Protein AF-A0A2Z2KHR8-F1 (afdb_monomer_lite)

Secondary structure (DSSP, 8-state):
--HHHHHHHHHHHHHHHHHHHHHHHHGGGG---TTSSPPHHHHHSHHHHHHHHHHHHHHHHHHHHHHHHHHHSHHHHHHHHHHHHHHHHHTT-

Sequence (93 aa):
MIYEEAKANGQKLQKQTNACSDVLKGFNKYGKNALGMTPDHVRAMPEWKEAKKAYDESFANLRGFNTWFMKTFKKEYAADRRSKFKSNQDNVK

Organism: NCBI:txid414771

Radius of gyration: 18.48 Å; chains: 1; bounding box: 33×34×50 Å

Structure (mmCIF, N/CA/C/O backbone):
data_AF-A0A2Z2KHR8-F1
#
_entry.id   AF-A0A2Z2KHR8-F1
#
loop_
_atom_site.group_PDB
_atom_site.id
_atom_site.type_symbol
_atom_site.label_atom_id
_atom_site.label_alt_id
_atom_site.label_comp_id
_atom_site.label_asym_id
_atom_site.label_entity_id
_atom_site.label_seq_id
_atom_site.pdbx_PDB_ins_code
_atom_site.Cartn_x
_atom_site.Cartn_y
_atom_site.Cartn_z
_atom_site.occupancy
_atom_site.B_iso_or_equiv
_atom_site.auth_seq_id
_atom_site.auth_comp_id
_atom_site.auth_asym_id
_atom_site.auth_atom_id
_atom_site.pdbx_PDB_model_num
ATOM 1 N N . MET A 1 1 ? -10.012 -13.010 14.515 1.00 67.69 1 MET A N 1
ATOM 2 C CA . MET A 1 1 ? -8.917 -12.023 14.463 1.00 67.69 1 MET A CA 1
ATOM 3 C C . MET A 1 1 ? -9.299 -10.890 15.396 1.00 67.69 1 MET A C 1
ATOM 5 O O . MET A 1 1 ? -10.371 -10.327 15.202 1.00 67.69 1 MET A O 1
ATOM 9 N N . ILE A 1 2 ? -8.507 -10.624 16.433 1.00 89.69 2 ILE A N 1
ATOM 10 C CA . ILE A 1 2 ? -8.734 -9.482 17.342 1.00 89.69 2 ILE A CA 1
ATOM 11 C C . ILE A 1 2 ? -8.123 -8.194 16.760 1.00 89.69 2 ILE A C 1
ATOM 13 O O . ILE A 1 2 ? -7.352 -8.259 15.802 1.00 89.69 2 ILE A O 1
ATOM 17 N N . TYR A 1 3 ? -8.458 -7.022 17.314 1.00 84.06 3 TYR A N 1
ATOM 18 C CA . TYR A 1 3 ? -8.028 -5.719 16.775 1.00 84.06 3 TYR A CA 1
ATOM 19 C C . TYR A 1 3 ? -6.505 -5.613 16.575 1.00 84.06 3 TYR A C 1
ATOM 21 O O . TYR A 1 3 ? -6.056 -5.201 15.505 1.00 84.06 3 TYR A O 1
ATOM 29 N N . GLU A 1 4 ? -5.708 -6.044 17.558 1.00 87.88 4 GLU A N 1
ATOM 30 C CA . GLU A 1 4 ? -4.240 -5.985 17.479 1.00 87.88 4 GLU A CA 1
ATOM 31 C C . GLU A 1 4 ? -3.660 -6.941 16.425 1.00 87.88 4 GLU A C 1
ATOM 33 O O . GLU A 1 4 ? -2.782 -6.556 15.654 1.00 87.88 4 GLU A O 1
ATOM 38 N N . GLU A 1 5 ? -4.202 -8.155 16.301 1.00 87.81 5 GLU A N 1
ATOM 39 C CA . GLU A 1 5 ? -3.812 -9.099 15.242 1.00 87.81 5 GLU A CA 1
ATOM 40 C C . GLU A 1 5 ? -4.166 -8.566 13.851 1.00 87.81 5 GLU A C 1
ATOM 42 O O . GLU A 1 5 ? -3.382 -8.675 12.907 1.00 87.81 5 GLU A O 1
ATOM 47 N N . ALA A 1 6 ? -5.351 -7.966 13.711 1.00 87.94 6 ALA A N 1
ATOM 48 C CA . ALA A 1 6 ? -5.793 -7.381 12.457 1.00 87.94 6 ALA A CA 1
ATOM 49 C C . ALA A 1 6 ? -4.904 -6.185 12.079 1.00 87.94 6 ALA A C 1
ATOM 51 O O . ALA A 1 6 ? -4.445 -6.073 10.944 1.00 87.94 6 ALA A O 1
ATOM 52 N N . LYS A 1 7 ? -4.554 -5.334 13.041 1.00 89.12 7 LYS A N 1
ATOM 53 C CA . LYS A 1 7 ? -3.608 -4.232 12.844 1.00 89.12 7 LYS A C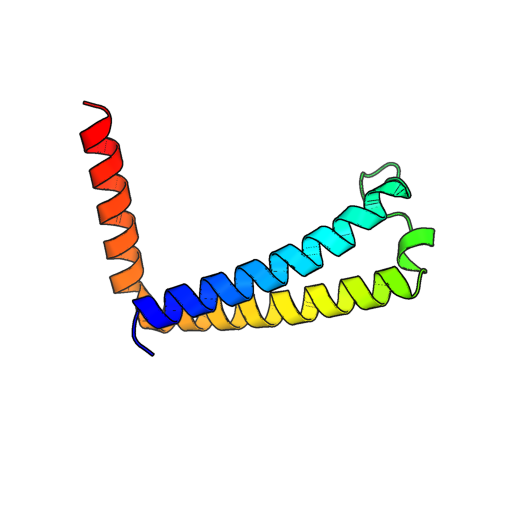A 1
ATOM 54 C C . LYS A 1 7 ? -2.217 -4.730 12.436 1.00 89.12 7 LYS A C 1
ATOM 56 O O . LYS A 1 7 ? -1.636 -4.175 11.504 1.00 89.12 7 LYS A O 1
ATOM 61 N N . ALA A 1 8 ? -1.706 -5.792 13.061 1.00 91.50 8 ALA A N 1
ATOM 62 C CA . ALA A 1 8 ? -0.436 -6.415 12.683 1.00 91.50 8 ALA A CA 1
ATOM 63 C C . ALA A 1 8 ? -0.474 -6.994 11.255 1.00 91.50 8 ALA A C 1
ATOM 65 O O . ALA A 1 8 ? 0.457 -6.790 10.473 1.00 91.50 8 ALA A O 1
ATOM 66 N N . ASN A 1 9 ? -1.578 -7.641 10.868 1.00 90.75 9 ASN A N 1
ATOM 67 C CA . ASN A 1 9 ? -1.778 -8.120 9.499 1.00 90.75 9 ASN A CA 1
ATOM 68 C C . ASN A 1 9 ? -1.856 -6.974 8.482 1.00 90.75 9 ASN A C 1
ATOM 70 O O . ASN A 1 9 ? -1.204 -7.040 7.439 1.00 90.75 9 ASN A O 1
ATOM 74 N N . GLY A 1 10 ? -2.565 -5.889 8.800 1.00 90.31 10 GLY A N 1
ATOM 75 C CA . GLY A 1 10 ? -2.588 -4.683 7.971 1.00 90.31 10 GLY A CA 1
ATOM 76 C C . GLY A 1 10 ? -1.192 -4.084 7.781 1.00 90.31 10 GLY A C 1
ATOM 77 O O . GLY A 1 10 ? -0.810 -3.744 6.663 1.00 90.31 10 GLY A O 1
ATOM 78 N N . GLN A 1 11 ? -0.380 -4.036 8.842 1.00 92.56 11 GLN A N 1
ATOM 79 C CA . GLN A 1 11 ? 1.018 -3.599 8.754 1.00 92.56 11 GLN A CA 1
ATOM 80 C C . GLN A 1 11 ? 1.868 -4.525 7.878 1.00 92.56 11 GLN A C 1
ATOM 82 O O . GLN A 1 11 ? 2.713 -4.040 7.128 1.00 92.56 11 GLN A O 1
ATOM 87 N N . LYS A 1 12 ? 1.653 -5.844 7.935 1.00 93.06 12 LYS A N 1
ATOM 88 C CA . LYS A 1 12 ? 2.343 -6.805 7.065 1.00 93.06 12 LYS A CA 1
ATOM 89 C C . LYS A 1 12 ? 2.002 -6.569 5.590 1.00 93.06 12 LYS A C 1
ATOM 91 O O . LYS A 1 12 ? 2.918 -6.451 4.779 1.00 93.06 12 LYS A O 1
ATOM 96 N N . LEU A 1 13 ? 0.717 -6.420 5.261 1.00 91.19 13 LEU A N 1
ATOM 97 C CA . LEU A 1 13 ? 0.255 -6.114 3.899 1.00 91.19 13 LEU A CA 1
ATOM 98 C C . LEU A 1 13 ? 0.791 -4.761 3.407 1.00 91.19 13 LEU A C 1
ATOM 100 O O . LEU A 1 13 ? 1.207 -4.624 2.254 1.00 91.19 13 LEU A O 1
ATOM 104 N N . GLN A 1 14 ? 0.848 -3.766 4.295 1.00 92.69 14 GLN A N 1
ATOM 105 C CA . GLN A 1 14 ? 1.439 -2.466 3.992 1.00 92.69 14 GLN A CA 1
ATOM 106 C C . GLN A 1 14 ? 2.939 -2.585 3.701 1.00 92.69 14 GLN A C 1
ATOM 108 O O . GLN A 1 14 ? 3.412 -2.010 2.724 1.00 92.69 14 GLN A O 1
ATOM 113 N N . LYS A 1 15 ? 3.693 -3.345 4.507 1.00 93.69 15 LYS A N 1
ATOM 114 C CA . LYS A 1 15 ? 5.126 -3.595 4.276 1.00 93.69 15 LYS A CA 1
ATOM 115 C C . LYS A 1 15 ? 5.369 -4.280 2.931 1.00 93.69 15 LYS A C 1
ATOM 117 O O . LYS A 1 15 ? 6.267 -3.865 2.208 1.00 93.69 15 LYS A O 1
ATOM 122 N N . GLN A 1 16 ? 4.552 -5.271 2.574 1.00 91.56 16 GLN A N 1
ATOM 123 C CA . GLN A 1 16 ? 4.629 -5.943 1.271 1.00 91.56 16 GLN A CA 1
ATOM 124 C C . GLN A 1 16 ? 4.369 -4.969 0.117 1.00 91.56 16 GLN A C 1
ATOM 126 O O . GLN A 1 16 ? 5.158 -4.888 -0.819 1.00 91.56 16 GLN A O 1
ATOM 131 N N . THR A 1 17 ? 3.319 -4.154 0.230 1.00 93.00 17 THR A N 1
ATOM 132 C CA . THR A 1 17 ? 3.000 -3.136 -0.781 1.00 93.00 17 THR A CA 1
ATOM 133 C C . THR A 1 17 ? 4.117 -2.096 -0.913 1.00 93.00 17 THR A C 1
ATOM 135 O O . THR A 1 17 ? 4.446 -1.676 -2.022 1.00 93.00 17 THR A O 1
ATOM 138 N N . ASN A 1 18 ? 4.735 -1.699 0.203 1.00 92.94 18 ASN A N 1
ATOM 139 C CA . ASN A 1 18 ? 5.871 -0.780 0.205 1.00 92.94 18 ASN A CA 1
ATOM 140 C C . ASN A 1 18 ? 7.093 -1.396 -0.486 1.00 92.94 18 ASN A C 1
ATOM 142 O O . ASN A 1 18 ? 7.687 -0.730 -1.323 1.00 92.94 18 ASN A O 1
ATOM 146 N N . ALA A 1 19 ? 7.408 -2.667 -0.222 1.00 92.56 19 ALA A N 1
ATOM 147 C CA . ALA A 1 19 ? 8.506 -3.361 -0.893 1.00 92.56 19 ALA A CA 1
ATOM 148 C C . ALA A 1 19 ? 8.307 -3.404 -2.419 1.00 92.56 19 ALA A C 1
ATOM 150 O O . ALA A 1 19 ? 9.213 -3.044 -3.168 1.00 92.56 19 ALA A O 1
ATOM 151 N N . CYS A 1 20 ? 7.104 -3.743 -2.899 1.00 89.50 20 CYS A N 1
ATOM 152 C CA . CYS A 1 20 ? 6.794 -3.696 -4.334 1.00 89.50 20 CYS A CA 1
ATOM 153 C C . CYS A 1 20 ? 6.870 -2.266 -4.903 1.00 89.50 20 CYS A C 1
ATOM 155 O O . CYS A 1 20 ? 7.327 -2.060 -6.027 1.00 89.50 20 CYS A O 1
ATOM 157 N N . SER A 1 21 ? 6.453 -1.264 -4.123 1.00 91.44 21 SER A N 1
ATOM 158 C CA . SER A 1 21 ? 6.581 0.150 -4.495 1.00 91.44 21 SER A CA 1
ATOM 159 C C . SER A 1 21 ? 8.045 0.571 -4.630 1.00 91.44 21 SER A C 1
ATOM 161 O O . SER A 1 21 ? 8.396 1.283 -5.567 1.00 91.44 21 SER A O 1
ATOM 163 N N . ASP A 1 22 ? 8.921 0.106 -3.741 1.00 92.44 22 ASP A N 1
ATOM 164 C CA . ASP A 1 22 ? 10.348 0.429 -3.773 1.00 92.44 22 ASP A CA 1
ATOM 165 C C . ASP A 1 22 ? 11.050 -0.195 -4.985 1.00 92.44 22 ASP A C 1
ATOM 167 O O . ASP A 1 22 ? 11.866 0.471 -5.625 1.00 92.44 22 ASP A O 1
ATOM 171 N N . VAL A 1 23 ? 10.649 -1.405 -5.392 1.00 90.56 23 VAL A N 1
ATOM 172 C CA . VAL A 1 23 ? 11.088 -2.003 -6.666 1.00 90.56 23 VAL A CA 1
ATOM 173 C C . VAL A 1 23 ? 10.684 -1.113 -7.845 1.00 90.56 23 VAL A C 1
ATOM 175 O O . VAL A 1 23 ? 11.527 -0.773 -8.674 1.00 90.56 23 VAL A O 1
ATOM 178 N N . LEU A 1 24 ? 9.428 -0.647 -7.891 1.00 86.94 24 LEU A N 1
ATOM 179 C CA . LEU A 1 24 ? 8.962 0.277 -8.934 1.00 86.94 24 LEU A CA 1
ATOM 180 C C . LEU A 1 24 ? 9.717 1.613 -8.923 1.00 86.94 24 LEU A C 1
ATOM 182 O O . LEU A 1 24 ? 10.024 2.155 -9.986 1.00 86.94 24 LEU A O 1
ATOM 186 N N . LYS A 1 25 ? 10.067 2.137 -7.742 1.00 88.00 25 LYS A N 1
ATOM 187 C CA . LYS A 1 25 ? 10.890 3.349 -7.621 1.00 88.00 25 LYS A CA 1
ATOM 188 C C . LYS A 1 25 ? 12.301 3.148 -8.167 1.00 88.00 25 LYS A C 1
ATOM 190 O O . LYS A 1 25 ? 12.871 4.115 -8.666 1.00 88.00 25 LYS A O 1
ATOM 195 N N . GLY A 1 26 ? 12.843 1.931 -8.129 1.00 87.25 26 GLY A N 1
ATOM 196 C CA . GLY A 1 26 ? 14.126 1.596 -8.751 1.00 87.25 26 GLY A CA 1
ATOM 197 C C . GLY A 1 26 ? 14.163 1.901 -10.253 1.00 87.25 26 GLY A C 1
ATOM 198 O O . GLY A 1 26 ? 15.199 2.307 -10.776 1.00 87.25 26 GLY A O 1
ATOM 199 N N . PHE A 1 27 ? 13.020 1.820 -10.942 1.00 86.62 27 PHE A N 1
ATOM 200 C CA . PHE A 1 27 ? 12.905 2.175 -12.360 1.00 86.62 27 PHE A CA 1
ATOM 201 C C . PHE A 1 27 ? 12.913 3.689 -12.621 1.00 86.62 27 PHE A C 1
ATOM 203 O O . PHE A 1 27 ? 13.051 4.102 -13.769 1.00 86.62 27 PHE A O 1
ATOM 210 N N . ASN A 1 28 ? 12.861 4.541 -11.588 1.00 83.88 28 ASN A N 1
ATOM 211 C CA . ASN A 1 28 ? 13.058 5.986 -11.767 1.00 83.88 28 ASN A CA 1
ATOM 212 C C . ASN A 1 28 ? 14.462 6.326 -12.298 1.00 83.88 28 ASN A C 1
ATOM 214 O O . ASN A 1 28 ? 14.656 7.422 -12.820 1.00 83.88 28 ASN A O 1
ATOM 218 N N . LYS A 1 29 ? 15.428 5.397 -12.210 1.00 86.12 29 LYS A N 1
ATOM 219 C CA . LYS A 1 29 ? 16.766 5.542 -12.808 1.00 86.12 29 LYS A CA 1
ATOM 220 C C . LYS A 1 29 ? 16.738 5.722 -14.331 1.00 86.12 29 LYS A C 1
ATOM 222 O O . LYS A 1 29 ? 17.653 6.315 -14.884 1.00 86.12 29 LYS A O 1
ATOM 227 N N . TYR A 1 30 ? 15.683 5.250 -14.997 1.00 82.81 30 TYR A N 1
ATOM 228 C CA . TYR A 1 30 ? 15.473 5.421 -16.440 1.00 82.81 30 TYR A CA 1
ATOM 229 C C . TYR A 1 30 ? 14.866 6.791 -16.797 1.00 82.81 30 TYR A C 1
ATOM 231 O O . TYR A 1 30 ? 14.509 7.047 -17.945 1.00 82.81 30 TYR A O 1
ATOM 239 N N . GLY A 1 31 ? 14.747 7.682 -15.812 1.00 82.06 31 GLY A N 1
ATOM 240 C CA . GLY A 1 31 ? 14.183 9.011 -15.975 1.00 82.06 31 GLY A CA 1
ATOM 241 C C . GLY A 1 31 ? 12.658 9.031 -15.907 1.00 82.06 31 GLY A C 1
ATOM 242 O O . GLY A 1 31 ? 11.978 8.019 -15.727 1.00 82.06 31 GLY A O 1
ATOM 243 N N . LYS A 1 32 ? 12.117 10.241 -16.024 1.00 84.50 32 LYS A N 1
ATOM 244 C CA . LYS A 1 32 ? 10.683 10.521 -16.100 1.00 84.50 32 LYS A CA 1
ATOM 245 C C . LYS A 1 32 ? 10.411 11.272 -17.395 1.00 84.50 32 LYS A C 1
ATOM 247 O O . LYS A 1 32 ? 11.288 11.968 -17.899 1.00 84.50 32 LYS A O 1
ATOM 252 N N . ASN A 1 33 ? 9.214 11.123 -17.949 1.00 82.81 33 ASN A N 1
ATOM 253 C CA . ASN A 1 33 ? 8.809 11.925 -19.096 1.00 82.81 33 ASN A CA 1
ATOM 254 C C . ASN A 1 33 ? 8.647 13.405 -18.689 1.00 82.81 33 ASN A C 1
ATOM 256 O O . ASN A 1 33 ? 8.673 13.740 -17.502 1.00 82.81 33 ASN A O 1
ATOM 260 N N . ALA A 1 34 ? 8.435 14.288 -19.668 1.00 78.69 34 ALA A N 1
ATOM 261 C CA . ALA A 1 34 ? 8.249 15.727 -19.441 1.00 78.69 34 ALA A CA 1
ATOM 262 C C . ALA A 1 34 ? 7.107 16.070 -18.454 1.00 78.69 34 ALA A C 1
ATOM 264 O O . ALA A 1 34 ? 7.080 17.164 -17.902 1.00 78.69 34 ALA A O 1
ATOM 265 N N . LEU A 1 35 ? 6.189 15.129 -18.202 1.00 82.81 35 LEU A N 1
ATOM 266 C CA . LEU A 1 35 ? 5.056 15.260 -17.283 1.00 82.81 35 LEU A CA 1
ATOM 267 C C . LEU A 1 35 ? 5.301 14.589 -15.916 1.00 82.81 35 LEU A C 1
ATOM 269 O O . LEU A 1 35 ? 4.379 14.463 -15.113 1.00 82.81 35 LEU A O 1
ATOM 273 N N . GLY A 1 36 ? 6.517 14.108 -15.638 1.00 80.62 36 GLY A N 1
ATOM 274 C CA . GLY A 1 36 ? 6.857 13.446 -14.375 1.00 80.62 36 GLY A CA 1
ATOM 275 C C . GLY A 1 36 ? 6.330 12.010 -14.232 1.00 80.62 36 GLY A C 1
ATOM 276 O O . GLY A 1 36 ? 6.367 11.454 -13.131 1.00 80.62 36 GLY A O 1
ATOM 277 N N . MET A 1 37 ? 5.860 11.391 -15.316 1.00 84.56 37 MET A N 1
ATOM 278 C CA . MET A 1 37 ? 5.405 9.998 -15.360 1.00 84.56 37 MET A CA 1
ATOM 279 C C . MET A 1 37 ? 6.507 9.051 -15.845 1.00 84.56 37 MET A C 1
ATOM 281 O O . MET A 1 37 ? 7.495 9.464 -16.450 1.00 84.56 37 MET A O 1
ATOM 285 N N . THR A 1 38 ? 6.324 7.753 -15.603 1.00 84.75 38 THR A N 1
ATOM 286 C CA . THR A 1 38 ? 7.203 6.708 -16.138 1.00 84.75 38 THR A CA 1
ATOM 287 C C . THR A 1 38 ? 7.207 6.742 -17.676 1.00 84.75 38 THR A C 1
ATOM 289 O O . THR A 1 38 ? 6.122 6.697 -18.261 1.00 84.75 38 THR A O 1
ATOM 292 N N . PRO A 1 39 ? 8.381 6.807 -18.332 1.00 87.44 39 PRO A N 1
ATOM 293 C CA . PRO A 1 39 ? 8.491 6.783 -19.789 1.00 87.44 39 PRO A CA 1
ATOM 294 C C . PRO A 1 39 ? 7.958 5.481 -20.401 1.00 87.44 39 PRO A C 1
ATOM 296 O O . PRO A 1 39 ? 8.043 4.413 -19.790 1.00 87.44 39 PRO A O 1
ATOM 299 N N . ASP A 1 40 ? 7.476 5.540 -21.642 1.00 85.62 40 ASP A N 1
ATOM 300 C CA . ASP A 1 40 ? 6.846 4.376 -22.282 1.00 85.62 40 ASP A CA 1
ATOM 301 C C . ASP A 1 40 ? 7.832 3.241 -22.583 1.00 85.62 40 ASP A C 1
ATOM 303 O O . ASP A 1 40 ? 7.471 2.071 -22.464 1.00 85.62 40 ASP A O 1
ATOM 307 N N . HIS A 1 41 ? 9.103 3.557 -22.859 1.00 85.81 41 HIS A N 1
ATOM 308 C CA . HIS A 1 41 ? 10.143 2.537 -23.039 1.00 85.81 41 HIS A CA 1
ATOM 309 C C . HIS A 1 41 ? 10.391 1.721 -21.757 1.00 85.81 41 HIS A C 1
ATOM 311 O O . HIS A 1 41 ? 10.669 0.530 -21.840 1.00 85.81 41 HIS A O 1
ATOM 317 N N . VAL A 1 42 ? 10.222 2.327 -20.575 1.00 86.69 42 VAL A N 1
ATOM 318 C CA . VAL A 1 42 ? 10.307 1.632 -19.279 1.00 86.69 42 VAL A CA 1
ATOM 319 C C . VAL A 1 42 ? 9.065 0.779 -19.054 1.00 86.69 42 VAL A C 1
ATOM 321 O O . VAL A 1 42 ? 9.173 -0.368 -18.637 1.00 86.69 42 VAL A O 1
ATOM 324 N N . ARG A 1 43 ? 7.874 1.293 -19.389 1.00 86.12 43 ARG A N 1
ATOM 325 C CA . ARG A 1 43 ? 6.620 0.522 -19.300 1.00 86.12 43 ARG A CA 1
ATOM 326 C C . ARG A 1 43 ? 6.591 -0.687 -20.229 1.00 86.12 43 ARG A C 1
ATOM 328 O O . ARG A 1 43 ? 5.901 -1.666 -19.945 1.00 86.12 43 ARG A O 1
ATOM 335 N N . ALA A 1 44 ? 7.309 -0.619 -21.346 1.00 89.56 44 ALA A N 1
ATOM 336 C CA . ALA A 1 44 ? 7.438 -1.728 -22.276 1.00 89.56 44 ALA A CA 1
ATOM 337 C C . ALA A 1 44 ? 8.294 -2.874 -21.707 1.00 89.56 44 ALA A C 1
ATOM 339 O O . ALA A 1 44 ? 8.096 -4.018 -22.126 1.00 89.56 44 ALA A O 1
ATOM 340 N N . MET A 1 45 ? 9.180 -2.596 -20.739 1.00 90.94 45 MET A N 1
ATOM 341 C CA . MET A 1 45 ? 10.078 -3.592 -20.153 1.00 90.94 45 MET A CA 1
ATOM 342 C C . MET A 1 45 ? 9.299 -4.703 -19.430 1.00 90.94 45 MET A C 1
ATOM 344 O O . MET A 1 45 ? 8.397 -4.406 -18.639 1.00 90.94 45 MET A O 1
ATOM 348 N N . PRO A 1 46 ? 9.657 -5.982 -19.649 1.00 90.12 46 PRO A N 1
ATOM 349 C CA . PRO A 1 46 ? 9.006 -7.104 -18.975 1.00 90.12 46 PRO A CA 1
ATOM 350 C C . PRO A 1 46 ? 9.185 -7.036 -17.453 1.00 90.12 46 PRO A C 1
ATOM 352 O O . PRO A 1 46 ? 8.216 -7.232 -16.724 1.00 90.12 46 PRO A O 1
ATOM 355 N N . GLU A 1 47 ? 10.369 -6.634 -16.980 1.00 89.38 47 GLU A N 1
ATOM 356 C CA . GLU A 1 47 ? 10.664 -6.470 -15.549 1.00 89.38 47 GLU A CA 1
ATOM 357 C C . GLU A 1 47 ? 9.758 -5.424 -14.878 1.00 89.38 47 GLU A C 1
ATOM 359 O O . GLU A 1 47 ? 9.267 -5.629 -13.768 1.00 89.38 47 GLU A O 1
ATOM 364 N N . TRP A 1 48 ? 9.480 -4.306 -15.563 1.00 90.19 48 TRP A N 1
ATOM 365 C CA . TRP A 1 48 ? 8.586 -3.272 -15.037 1.00 90.19 48 TRP A CA 1
ATOM 366 C C . TRP A 1 48 ? 7.141 -3.766 -14.969 1.00 90.19 48 TRP A C 1
ATOM 368 O O . TRP A 1 48 ? 6.448 -3.510 -13.987 1.00 90.19 48 TRP A O 1
ATOM 378 N N . LYS A 1 49 ? 6.681 -4.494 -15.995 1.00 91.06 49 LYS A N 1
ATOM 379 C CA . LYS A 1 49 ? 5.328 -5.070 -16.029 1.00 91.06 49 LYS A CA 1
ATOM 380 C C . LYS A 1 49 ? 5.121 -6.081 -14.906 1.00 91.06 49 LYS A C 1
ATOM 382 O O . LYS A 1 49 ? 4.070 -6.062 -14.269 1.00 91.06 49 LYS A O 1
ATOM 387 N N . GLU A 1 50 ? 6.114 -6.923 -14.640 1.00 92.81 50 GLU A N 1
ATOM 388 C CA . GLU A 1 50 ? 6.075 -7.888 -13.542 1.00 92.81 50 GLU A CA 1
ATOM 389 C C . GLU A 1 50 ? 6.044 -7.188 -12.178 1.00 92.81 50 GLU A C 1
ATOM 391 O O . GLU A 1 50 ? 5.147 -7.445 -11.372 1.00 92.81 50 GLU A O 1
ATOM 396 N N . ALA A 1 51 ? 6.939 -6.221 -11.951 1.00 91.00 51 ALA A N 1
ATOM 397 C CA . ALA A 1 51 ? 6.948 -5.423 -10.725 1.00 91.00 51 ALA A CA 1
ATOM 398 C C . ALA A 1 51 ? 5.631 -4.654 -10.523 1.00 91.00 51 ALA A C 1
ATOM 400 O O . ALA A 1 51 ? 5.112 -4.564 -9.407 1.00 91.00 51 ALA A O 1
ATOM 401 N N . LYS A 1 52 ? 5.059 -4.119 -11.609 1.00 91.94 52 LYS A N 1
ATOM 402 C CA . LYS A 1 52 ? 3.786 -3.399 -11.581 1.00 91.94 52 LYS A CA 1
ATOM 403 C C . LYS A 1 52 ? 2.628 -4.326 -11.229 1.00 91.94 52 LYS A C 1
ATOM 405 O O . LYS A 1 52 ? 1.831 -3.977 -10.362 1.00 91.94 52 LYS A O 1
ATOM 410 N N . LYS A 1 53 ? 2.583 -5.518 -11.825 1.00 94.19 53 LYS A N 1
ATOM 411 C CA . LYS A 1 53 ? 1.599 -6.553 -11.497 1.00 94.19 53 LYS A CA 1
ATOM 412 C C . LYS A 1 53 ? 1.685 -6.957 -10.021 1.00 94.19 53 LYS A C 1
ATOM 414 O O . LYS A 1 53 ? 0.668 -6.937 -9.334 1.00 94.19 53 LYS A O 1
ATOM 419 N N . ALA A 1 54 ? 2.887 -7.228 -9.509 1.00 92.19 54 ALA A N 1
ATOM 420 C CA . ALA A 1 54 ? 3.095 -7.596 -8.106 1.00 92.19 54 ALA A CA 1
ATOM 421 C C . ALA A 1 54 ? 2.666 -6.481 -7.130 1.00 92.19 54 ALA A C 1
ATOM 423 O O . ALA A 1 54 ? 2.071 -6.745 -6.079 1.00 92.19 54 ALA A O 1
ATOM 424 N N . TYR A 1 55 ? 2.933 -5.220 -7.488 1.00 93.50 55 TYR A N 1
ATOM 425 C CA . TYR A 1 55 ? 2.448 -4.065 -6.737 1.00 93.50 55 TYR A CA 1
ATOM 426 C C . TYR A 1 55 ? 0.919 -3.977 -6.749 1.00 93.50 55 TYR A C 1
ATOM 428 O O . TYR A 1 55 ? 0.321 -3.788 -5.692 1.00 93.50 55 TYR A O 1
ATOM 436 N N . ASP A 1 56 ? 0.289 -4.125 -7.915 1.00 93.50 56 ASP A N 1
ATOM 437 C CA . ASP A 1 56 ? -1.164 -4.018 -8.058 1.00 93.50 56 ASP A CA 1
ATOM 438 C C . ASP A 1 56 ? -1.894 -5.123 -7.280 1.00 93.50 56 ASP A C 1
ATOM 440 O O . ASP A 1 56 ? -2.871 -4.837 -6.586 1.00 93.50 56 ASP A O 1
ATOM 444 N N . GLU A 1 57 ? -1.379 -6.355 -7.299 1.00 94.50 57 GLU A N 1
ATOM 445 C CA . GLU A 1 57 ? -1.896 -7.472 -6.497 1.00 94.50 57 GLU A CA 1
ATOM 446 C C . GLU A 1 57 ? -1.771 -7.200 -4.990 1.00 94.50 57 GLU A C 1
ATOM 448 O O . GLU A 1 57 ? -2.742 -7.321 -4.236 1.00 94.50 57 GLU A O 1
ATOM 453 N N . SER A 1 58 ? -0.592 -6.761 -4.540 1.00 91.94 58 SER A N 1
ATOM 454 C CA . SER A 1 58 ? -0.349 -6.426 -3.130 1.00 91.94 58 SER A CA 1
ATOM 455 C C . SER A 1 58 ? -1.236 -5.271 -2.657 1.00 91.94 58 SER A C 1
ATOM 457 O O . SER A 1 58 ? -1.815 -5.321 -1.568 1.00 91.94 58 SER A O 1
ATOM 459 N N . PHE A 1 59 ? -1.405 -4.250 -3.499 1.00 93.00 59 PHE A N 1
ATOM 460 C CA . PHE A 1 59 ? -2.244 -3.096 -3.210 1.00 93.00 59 PHE A CA 1
ATOM 461 C C . PHE A 1 59 ? -3.734 -3.455 -3.181 1.00 93.00 59 PHE A C 1
ATOM 463 O O . PHE A 1 59 ? -4.459 -2.977 -2.305 1.00 93.00 59 PHE A O 1
ATOM 470 N N . ALA A 1 60 ? -4.200 -4.324 -4.082 1.00 94.50 60 ALA A N 1
ATOM 471 C CA . ALA A 1 60 ? -5.568 -4.836 -4.064 1.00 94.50 60 ALA A CA 1
ATOM 472 C C . ALA A 1 60 ? -5.863 -5.595 -2.760 1.00 94.50 60 ALA A C 1
ATOM 474 O O . ALA A 1 60 ? -6.884 -5.337 -2.115 1.00 94.50 60 ALA A O 1
ATOM 475 N N . ASN A 1 61 ? -4.931 -6.445 -2.317 1.00 92.44 61 ASN A N 1
ATOM 476 C CA . ASN A 1 61 ? -5.034 -7.172 -1.051 1.00 92.44 61 ASN A CA 1
ATOM 477 C C . ASN A 1 61 ? -5.092 -6.222 0.153 1.00 92.44 61 ASN A C 1
ATOM 479 O O . ASN A 1 61 ? -5.972 -6.348 1.007 1.00 92.44 61 ASN A O 1
ATOM 483 N N . LEU A 1 62 ? -4.208 -5.220 0.196 1.00 92.69 62 LEU A N 1
ATOM 484 C CA . LEU A 1 62 ? -4.208 -4.191 1.237 1.00 92.69 62 LEU A CA 1
ATOM 485 C C . LEU A 1 62 ? -5.520 -3.391 1.248 1.00 92.69 62 LEU A C 1
ATOM 487 O O . LEU A 1 62 ? -6.094 -3.147 2.309 1.00 92.69 62 LEU A O 1
ATOM 491 N N . ARG A 1 63 ? -6.026 -2.990 0.078 1.00 93.12 63 ARG A N 1
ATOM 492 C CA . ARG A 1 63 ? -7.282 -2.239 -0.050 1.00 93.12 63 ARG A CA 1
ATOM 493 C C . ARG A 1 63 ? -8.485 -3.062 0.412 1.00 93.12 63 ARG A C 1
ATOM 495 O O . ARG A 1 63 ? -9.350 -2.533 1.117 1.00 93.12 63 ARG A O 1
ATOM 502 N N . GLY A 1 64 ? -8.540 -4.338 0.035 1.00 94.06 64 GLY A N 1
ATOM 503 C CA . GLY A 1 64 ? -9.577 -5.268 0.479 1.00 94.06 64 GLY A CA 1
ATOM 504 C C . GLY A 1 64 ? -9.545 -5.447 1.995 1.00 94.06 64 GLY A C 1
ATOM 505 O O . GLY A 1 64 ? -10.563 -5.257 2.665 1.00 94.06 64 GLY A O 1
ATOM 506 N N . PHE A 1 65 ? -8.352 -5.688 2.544 1.00 93.31 65 PHE A N 1
ATOM 507 C CA . PHE A 1 65 ? -8.139 -5.792 3.982 1.00 93.31 65 PHE A CA 1
ATOM 508 C C . PHE A 1 65 ? -8.575 -4.525 4.722 1.00 93.31 65 PHE A C 1
ATOM 510 O O . PHE A 1 65 ? -9.355 -4.614 5.663 1.00 93.31 65 PHE A O 1
ATOM 517 N N . ASN A 1 66 ? -8.146 -3.342 4.276 1.00 91.75 66 ASN A N 1
ATOM 518 C CA . ASN A 1 66 ? -8.501 -2.069 4.906 1.00 91.75 66 ASN A CA 1
ATOM 519 C C . ASN A 1 66 ? -10.013 -1.817 4.887 1.00 91.75 66 ASN A C 1
ATOM 521 O O . ASN A 1 66 ? -10.569 -1.304 5.859 1.00 91.75 66 ASN A O 1
ATOM 525 N N . THR A 1 67 ? -10.689 -2.209 3.805 1.00 93.75 67 THR A N 1
ATOM 526 C CA . THR A 1 67 ? -12.150 -2.102 3.693 1.00 93.75 67 THR A CA 1
ATOM 527 C C . THR A 1 67 ? -12.846 -2.964 4.743 1.00 93.75 67 THR A C 1
ATOM 529 O O . THR A 1 67 ? -13.747 -2.489 5.433 1.00 93.75 67 THR A O 1
ATOM 532 N N . TRP A 1 68 ? -12.424 -4.221 4.890 1.00 94.00 68 TRP A N 1
ATOM 533 C CA . TRP A 1 68 ? -12.945 -5.116 5.922 1.00 94.00 68 TRP A CA 1
ATOM 534 C C . TRP A 1 68 ? -12.583 -4.631 7.334 1.00 94.00 68 TRP A C 1
ATOM 536 O O . TRP A 1 68 ? -13.454 -4.538 8.194 1.00 94.00 68 TRP A O 1
ATOM 546 N N . PHE A 1 69 ? -11.329 -4.239 7.559 1.00 92.06 69 PHE A N 1
ATOM 547 C CA . PHE A 1 69 ? -10.815 -3.769 8.844 1.00 92.06 69 PHE A CA 1
ATOM 548 C C . PHE A 1 69 ? -11.588 -2.549 9.352 1.00 92.06 69 PHE A C 1
ATOM 550 O O . PHE A 1 69 ? -12.015 -2.525 10.503 1.00 92.06 69 PHE A O 1
ATOM 557 N N . MET A 1 70 ? -11.850 -1.567 8.485 1.00 91.06 70 MET A N 1
ATOM 558 C CA . MET A 1 70 ? -12.655 -0.391 8.831 1.00 91.06 70 MET A CA 1
ATOM 559 C C . MET A 1 70 ? -14.128 -0.710 9.074 1.00 91.06 70 MET A C 1
ATOM 561 O O . MET A 1 70 ? -14.764 -0.003 9.848 1.00 91.06 70 MET A O 1
ATOM 565 N N . LYS A 1 71 ? -14.693 -1.742 8.438 1.00 92.25 71 LYS A N 1
ATOM 566 C CA . LYS A 1 71 ? -16.069 -2.181 8.723 1.00 92.25 71 LYS A CA 1
ATOM 567 C C . LYS A 1 71 ? -16.163 -2.882 10.078 1.00 92.25 71 LYS A C 1
ATOM 569 O O . LYS A 1 71 ? -17.100 -2.619 10.822 1.00 92.25 71 LYS A O 1
ATOM 574 N N . THR A 1 72 ? -15.186 -3.728 10.395 1.00 91.50 72 THR A N 1
ATOM 575 C CA . THR A 1 72 ? -15.176 -4.557 11.607 1.00 91.50 72 THR A CA 1
ATOM 576 C C . THR A 1 72 ? -14.750 -3.773 12.849 1.00 91.50 72 THR A C 1
ATOM 578 O O . THR A 1 72 ? -15.392 -3.894 13.884 1.00 91.50 72 THR A O 1
A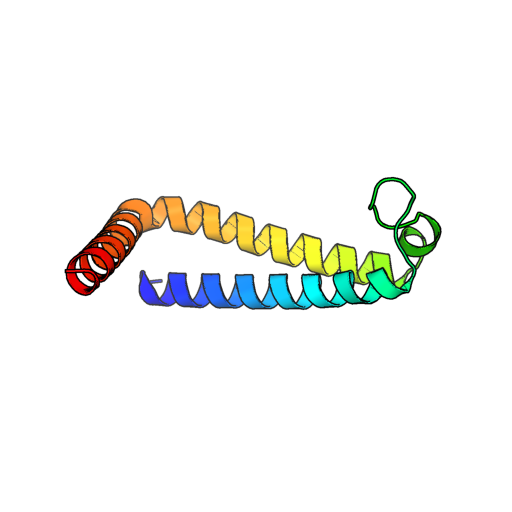TOM 581 N N . PHE A 1 73 ? -13.709 -2.938 12.748 1.00 91.88 73 PHE A N 1
ATOM 582 C CA . PHE A 1 73 ? -13.036 -2.314 13.897 1.00 91.88 73 PHE A CA 1
ATOM 583 C C . PHE A 1 73 ? -13.107 -0.782 13.913 1.00 91.88 73 PHE A C 1
ATOM 585 O O . PHE A 1 73 ? -12.207 -0.100 14.409 1.00 91.88 73 PHE A O 1
ATOM 592 N N . LYS A 1 74 ? -14.157 -0.194 13.326 1.00 91.56 74 LYS A N 1
ATOM 593 C CA . LYS A 1 74 ? -14.291 1.270 13.222 1.00 91.56 74 LYS A CA 1
ATOM 594 C C . LYS A 1 74 ? -14.208 1.968 14.582 1.00 91.56 74 LYS A C 1
ATOM 596 O O . LYS A 1 74 ? -13.608 3.038 14.687 1.00 91.56 74 LYS A O 1
ATOM 601 N N . LYS A 1 75 ? -14.859 1.398 15.602 1.00 89.88 75 LYS A N 1
ATOM 602 C CA . LYS A 1 75 ? -15.002 2.008 16.933 1.00 89.88 75 LYS A CA 1
ATOM 603 C C . LYS A 1 75 ? -13.682 1.952 17.698 1.00 89.88 75 LYS A C 1
ATOM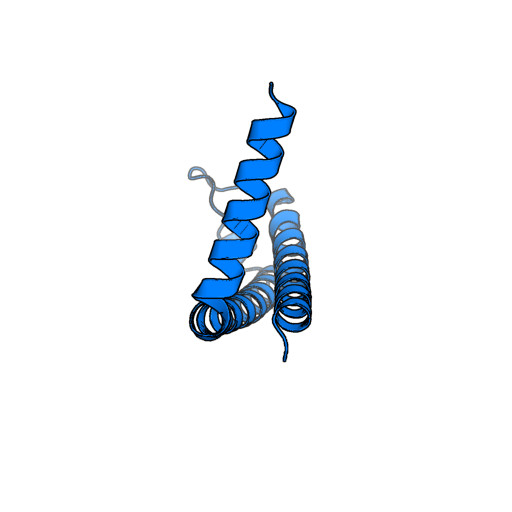 605 O O . LYS A 1 75 ? -13.239 2.965 18.230 1.00 89.88 75 LYS A O 1
ATOM 610 N N . GLU A 1 76 ? -13.040 0.794 17.677 1.00 88.44 76 GLU A N 1
ATOM 611 C CA . GLU A 1 76 ? -11.747 0.500 18.287 1.00 88.44 76 GLU A CA 1
ATOM 612 C C . GLU A 1 76 ? -10.652 1.353 17.645 1.00 88.44 76 GLU A C 1
ATOM 614 O O . GLU A 1 76 ? -9.878 2.006 18.343 1.00 88.44 76 GLU A O 1
ATOM 619 N N . TYR A 1 77 ? -10.654 1.448 16.312 1.00 88.25 77 TYR A N 1
ATOM 620 C CA . TYR A 1 77 ? -9.731 2.311 15.584 1.00 88.25 77 TYR A CA 1
ATOM 621 C C . TYR A 1 77 ? -9.930 3.793 15.917 1.00 88.25 77 TYR A C 1
ATOM 623 O O . TYR A 1 77 ? -8.958 4.515 16.139 1.00 88.25 77 TYR A O 1
ATOM 631 N N . ALA A 1 78 ? -11.176 4.270 15.990 1.00 88.12 78 ALA A N 1
ATOM 632 C CA . ALA A 1 78 ? -11.456 5.654 16.369 1.00 88.12 78 ALA A CA 1
ATOM 633 C C . ALA A 1 78 ? -11.004 5.962 17.809 1.00 88.12 78 ALA A C 1
ATOM 635 O O . ALA A 1 78 ? -10.449 7.035 18.056 1.00 88.12 78 ALA A O 1
ATOM 636 N N . ALA A 1 79 ? -11.197 5.023 18.740 1.00 88.75 79 ALA A N 1
ATOM 637 C CA . ALA A 1 79 ? -10.719 5.139 20.115 1.00 88.75 79 ALA A CA 1
ATOM 638 C C . ALA A 1 79 ? -9.179 5.180 20.189 1.00 88.75 79 ALA A C 1
ATOM 640 O O . ALA A 1 79 ? -8.638 6.089 20.816 1.00 88.75 79 ALA A O 1
ATOM 641 N N . ASP A 1 80 ? -8.480 4.285 19.480 1.00 86.00 80 ASP A N 1
ATOM 642 C CA . ASP A 1 80 ? -7.007 4.255 19.381 1.00 86.00 80 ASP A CA 1
ATOM 643 C C . ASP A 1 80 ? -6.438 5.533 18.733 1.00 86.00 80 ASP A C 1
ATOM 645 O O . ASP A 1 80 ? -5.391 6.048 19.121 1.00 86.00 80 ASP A O 1
ATOM 649 N N . ARG A 1 81 ? -7.129 6.109 17.743 1.00 85.94 81 ARG A N 1
ATOM 650 C CA . ARG A 1 81 ? -6.723 7.390 17.140 1.00 85.94 81 ARG A CA 1
ATOM 651 C C . ARG A 1 81 ? -6.941 8.568 18.087 1.00 85.94 81 ARG A C 1
ATOM 653 O O . ARG A 1 81 ? -6.109 9.473 18.122 1.00 85.94 81 ARG A O 1
ATOM 660 N N . ARG A 1 82 ? -8.035 8.564 18.855 1.00 85.25 82 ARG A N 1
ATOM 661 C CA . ARG A 1 82 ? -8.347 9.620 19.829 1.00 85.25 82 ARG A CA 1
ATOM 662 C C . ARG A 1 82 ? -7.383 9.601 21.015 1.00 85.25 82 ARG A C 1
ATOM 664 O O . ARG A 1 82 ? -6.954 10.671 21.437 1.00 85.25 82 ARG A O 1
ATOM 671 N N . SER A 1 83 ? -7.016 8.422 21.521 1.00 82.62 83 SER A N 1
ATOM 672 C CA . SER A 1 83 ? -6.035 8.295 22.607 1.00 82.62 83 SER A CA 1
ATOM 673 C C . SER A 1 83 ? -4.664 8.838 22.194 1.00 82.62 83 SER A C 1
ATOM 675 O O . SER A 1 83 ? -4.089 9.636 22.927 1.00 82.62 83 SER A O 1
ATOM 677 N N . LYS A 1 84 ? -4.196 8.509 20.981 1.00 78.62 84 LYS A N 1
ATOM 678 C CA . LYS A 1 84 ? -2.939 9.032 20.413 1.00 78.62 84 LYS A CA 1
ATOM 679 C C . LYS A 1 84 ? -2.942 10.544 20.209 1.00 78.62 84 LYS A C 1
ATOM 681 O O . LYS A 1 84 ? -1.922 11.198 20.394 1.00 78.62 84 LYS A O 1
ATOM 686 N N . PHE A 1 85 ? -4.075 11.105 19.792 1.00 76.50 85 PHE A N 1
ATOM 687 C CA . PHE A 1 85 ? -4.193 12.553 19.637 1.00 76.50 85 PHE A CA 1
ATOM 688 C C . PHE A 1 85 ? -4.126 13.260 20.995 1.00 76.50 85 PHE A C 1
ATOM 690 O O . PHE A 1 85 ? -3.385 14.227 21.143 1.00 76.50 85 PHE A O 1
ATOM 697 N N . LYS A 1 86 ? -4.838 12.732 21.998 1.00 74.56 86 LYS A N 1
ATOM 698 C CA . LYS A 1 86 ? -4.831 13.273 23.359 1.00 74.56 86 LYS A CA 1
ATOM 699 C C . LYS A 1 86 ? -3.435 13.206 23.995 1.00 74.56 86 LYS A C 1
ATOM 701 O O . LYS A 1 86 ? -2.960 14.219 24.489 1.00 74.56 86 LYS A O 1
ATOM 706 N N . SER A 1 87 ? -2.732 12.075 23.877 1.00 72.50 87 SER A N 1
ATOM 707 C CA . SER A 1 87 ? -1.371 11.936 24.417 1.00 72.50 87 SER A CA 1
ATOM 708 C C . SER A 1 87 ? -0.369 12.913 23.795 1.00 72.50 87 SER A C 1
ATOM 710 O O . SER A 1 87 ? 0.501 13.418 24.491 1.00 72.50 87 SER A O 1
ATOM 712 N N . ASN A 1 88 ? -0.483 13.202 22.493 1.00 69.06 88 ASN A N 1
ATOM 713 C CA . ASN A 1 88 ? 0.381 14.189 21.837 1.00 69.06 88 ASN A CA 1
ATOM 714 C C . ASN A 1 88 ? 0.054 15.627 22.249 1.00 69.06 88 ASN A C 1
ATOM 716 O O . ASN A 1 88 ? 0.949 16.460 22.268 1.00 69.06 88 ASN A O 1
ATOM 720 N N . GLN A 1 89 ? -1.206 15.928 22.557 1.00 64.88 89 GLN A N 1
ATOM 721 C CA . GLN A 1 89 ? -1.621 17.252 23.018 1.00 64.88 89 GLN A CA 1
ATOM 722 C C . GLN A 1 89 ? -1.174 17.525 24.461 1.00 64.88 89 GLN A C 1
ATOM 724 O O . GLN A 1 89 ? -0.830 18.659 24.786 1.00 64.88 89 GLN A O 1
ATOM 729 N N . ASP A 1 90 ? -1.145 16.488 25.299 1.00 61.41 90 ASP A N 1
ATOM 730 C CA . ASP A 1 90 ? -0.685 16.567 26.687 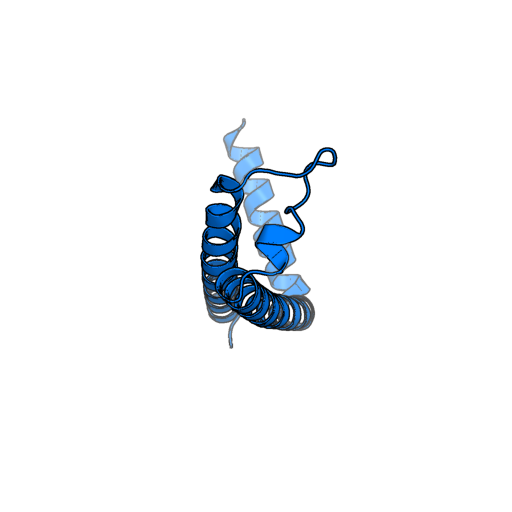1.00 61.41 90 ASP A CA 1
ATOM 731 C C . ASP A 1 90 ? 0.854 16.655 26.787 1.00 61.41 90 ASP A C 1
ATOM 733 O O . ASP A 1 90 ? 1.363 17.235 27.735 1.00 61.41 90 ASP A O 1
ATOM 737 N N . ASN A 1 91 ? 1.599 16.158 25.788 1.00 59.91 91 ASN A N 1
AT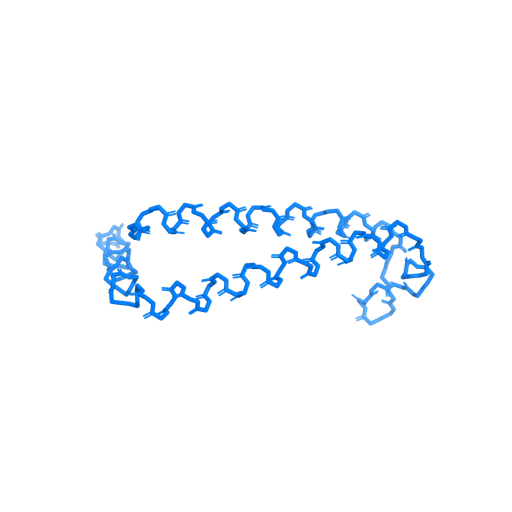OM 738 C CA . ASN A 1 9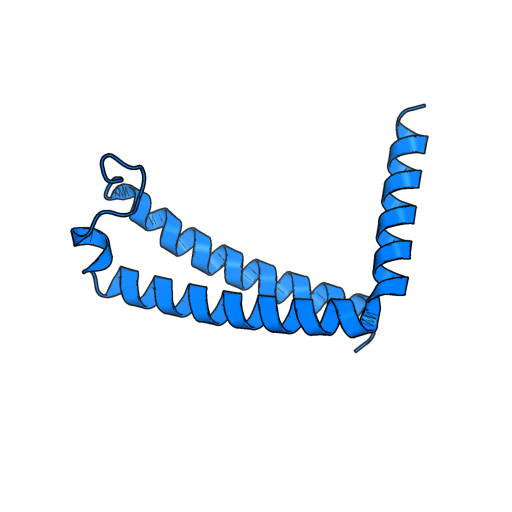1 ? 3.071 16.246 25.716 1.00 59.91 91 ASN A CA 1
ATOM 739 C C . ASN A 1 91 ? 3.604 17.593 25.183 1.00 59.91 91 ASN A C 1
ATOM 741 O O . ASN A 1 91 ? 4.814 17.775 25.072 1.00 59.91 91 ASN A O 1
ATOM 745 N N . VAL A 1 92 ? 2.714 18.499 24.769 1.00 59.28 92 VAL A N 1
ATOM 746 C CA . VAL A 1 92 ? 3.054 19.813 24.184 1.00 59.28 92 VAL A CA 1
ATOM 747 C C . VAL A 1 92 ? 2.686 20.965 25.140 1.00 59.28 92 VAL A C 1
ATOM 749 O O . VAL A 1 92 ? 2.826 22.133 24.786 1.00 59.28 92 VAL A O 1
ATOM 752 N N . LYS A 1 93 ? 2.237 20.654 26.362 1.00 48.59 93 LYS A N 1
ATOM 753 C CA . LYS A 1 93 ? 2.005 21.614 27.452 1.00 48.59 93 LYS A CA 1
ATOM 754 C C . LYS A 1 93 ? 3.054 21.456 28.540 1.00 48.59 93 LYS A C 1
ATOM 756 O O . LYS A 1 93 ? 3.384 22.498 29.143 1.00 48.59 93 LYS A O 1
#

Foldseek 3Di:
DDLVVLVVVLVVLVVQLVVLVVQLVVQCVVPAPPVRHRDVVSVPDPSNVVSVVSNVVSVVVSVVSVVVSCVVCVPVVVVVVVVVVVVVVVVVD

pLDDT: mean 86.73, std 8.65, range [48.59, 94.5]